Protein AF-A0A951DTR4-F1 (afdb_monomer_lite)

Secondary structure (DSSP, 8-state):
--------S--SS--S-------TTS-S-------SSS-SS-------SSSTTTTTT--S-------GGGT-----S------SS--SS-SEEEE-TTS-EEEEE-TTS-EEEPEESSPPPPBTTB-EEEEETTEEEEE-TT--EEE--

Radius of gyration: 20.57 Å; chains: 1; bounding box: 42×39×50 Å

pLDDT: mean 94.6, std 4.99, range [77.56, 98.62]

Sequence (149 aa):
MAVLHMAGKGGTNNAALNVVSDNRAFSAAEVTGRETGHGSLKIAHVNPGPGAASDANAAAISIDLQAGAAGGTAAQGLFLKSTSGGTSGKVINYVDPNGVTLFALLPDGSLLLRALAAPPIGTGAGLKLCNVGGKLGVVDASGAFTPLG

Structure (mmCIF, N/CA/C/O backbone):
data_AF-A0A951DTR4-F1
#
_entry.id   AF-A0A951DTR4-F1
#
loop_
_atom_site.group_PDB
_atom_site.id
_atom_site.type_symbol
_atom_site.label_atom_id
_atom_site.label_alt_id
_atom_site.label_comp_id
_atom_site.label_asym_id
_atom_site.label_entity_id
_atom_site.label_seq_id
_atom_site.pdbx_PDB_ins_code
_atom_site.Cartn_x
_atom_site.Cartn_y
_atom_site.Cartn_z
_atom_site.occupancy
_atom_site.B_iso_or_equiv
_atom_site.auth_seq_id
_atom_site.auth_comp_id
_atom_site.auth_asym_id
_atom_site.auth_atom_id
_atom_site.pdbx_PDB_model_num
ATOM 1 N N . MET A 1 1 ? 1.441 -19.256 -22.234 1.00 82.44 1 MET A N 1
ATOM 2 C CA . MET A 1 1 ? 1.757 -18.887 -20.838 1.00 82.44 1 MET A CA 1
ATOM 3 C C . MET A 1 1 ? 3.264 -18.814 -20.712 1.00 82.44 1 MET A C 1
ATOM 5 O O . MET A 1 1 ? 3.922 -19.777 -21.078 1.00 82.44 1 MET A O 1
ATOM 9 N N . ALA A 1 2 ? 3.797 -17.682 -20.262 1.00 94.25 2 ALA A N 1
ATOM 10 C CA . ALA A 1 2 ? 5.208 -17.574 -19.910 1.00 94.25 2 ALA A CA 1
ATOM 11 C C . ALA A 1 2 ? 5.367 -17.883 -18.416 1.00 94.25 2 ALA A C 1
ATOM 13 O O . ALA A 1 2 ? 4.533 -17.461 -17.615 1.00 94.25 2 ALA A O 1
ATOM 14 N N . VAL A 1 3 ? 6.413 -18.624 -18.055 1.00 96.44 3 VAL A N 1
ATOM 15 C CA . VAL A 1 3 ? 6.762 -18.917 -16.661 1.00 96.44 3 VAL A CA 1
ATOM 16 C C . VAL A 1 3 ? 8.216 -18.553 -16.451 1.00 96.44 3 VAL A C 1
ATOM 18 O O . VAL A 1 3 ? 9.091 -19.049 -17.156 1.00 96.44 3 VAL A O 1
ATOM 21 N N . LEU A 1 4 ? 8.458 -17.708 -15.459 1.00 95.81 4 LEU A N 1
ATOM 22 C CA . LEU A 1 4 ? 9.785 -17.382 -14.966 1.00 95.81 4 LEU A CA 1
ATOM 23 C C . LEU A 1 4 ? 9.877 -17.961 -13.556 1.00 95.81 4 LEU A C 1
ATOM 25 O O . LEU A 1 4 ? 9.126 -17.553 -12.673 1.00 95.81 4 LEU A O 1
ATOM 29 N N . HIS A 1 5 ? 10.735 -18.962 -13.361 1.00 95.25 5 HIS A N 1
ATOM 30 C CA . HIS A 1 5 ? 10.814 -19.702 -12.105 1.00 95.25 5 HIS A CA 1
ATOM 31 C C . HIS A 1 5 ? 12.265 -19.864 -11.661 1.00 95.25 5 HIS A C 1
ATOM 33 O O . HIS A 1 5 ? 13.068 -20.522 -12.319 1.00 95.25 5 HIS A O 1
ATOM 39 N N . MET A 1 6 ? 12.578 -19.284 -10.505 1.00 92.62 6 MET A N 1
ATOM 40 C CA . MET A 1 6 ? 13.841 -19.485 -9.812 1.00 92.62 6 MET A CA 1
ATOM 41 C C . MET A 1 6 ? 13.678 -20.577 -8.755 1.00 92.62 6 MET A C 1
ATOM 43 O O . MET A 1 6 ? 13.072 -20.346 -7.717 1.00 92.62 6 MET A O 1
ATOM 47 N N . ALA A 1 7 ? 14.232 -21.761 -9.018 1.00 92.88 7 ALA A N 1
ATOM 48 C CA . ALA A 1 7 ? 14.157 -22.900 -8.095 1.00 92.88 7 ALA A CA 1
ATOM 49 C C . ALA A 1 7 ? 15.235 -22.880 -6.989 1.00 92.88 7 ALA A C 1
ATOM 51 O O . ALA A 1 7 ? 15.184 -23.677 -6.049 1.00 92.88 7 ALA A O 1
ATOM 52 N N . GLY A 1 8 ? 16.238 -22.003 -7.109 1.00 88.56 8 GLY A N 1
ATOM 53 C CA . GLY A 1 8 ? 17.299 -21.848 -6.115 1.00 88.56 8 GLY A CA 1
ATOM 54 C C . GLY A 1 8 ? 16.772 -21.264 -4.802 1.00 88.56 8 GLY A C 1
ATOM 55 O O . GLY A 1 8 ? 15.929 -20.375 -4.813 1.00 88.56 8 GLY A O 1
ATOM 56 N N . LYS A 1 9 ? 17.284 -21.752 -3.666 1.00 83.88 9 LYS A N 1
ATOM 57 C CA . LYS A 1 9 ? 16.844 -21.363 -2.309 1.00 83.88 9 LYS A CA 1
ATOM 58 C C . LYS A 1 9 ? 17.799 -20.380 -1.609 1.00 83.88 9 LYS A C 1
ATOM 60 O O . LYS A 1 9 ? 17.818 -20.312 -0.385 1.00 83.88 9 LYS A O 1
ATOM 65 N N . GLY A 1 10 ? 18.631 -19.666 -2.367 1.00 79.75 10 GLY A N 1
ATOM 66 C CA . GLY A 1 10 ? 19.635 -18.743 -1.833 1.00 79.75 10 GLY A CA 1
ATOM 67 C C . GLY A 1 10 ? 20.399 -17.994 -2.927 1.00 79.75 10 GLY A C 1
ATOM 68 O O . GLY A 1 10 ? 20.118 -18.165 -4.113 1.00 79.75 10 GLY A O 1
ATOM 69 N N . GLY A 1 11 ? 21.374 -17.184 -2.511 1.00 80.56 11 GLY A N 1
ATOM 70 C CA . GLY A 1 11 ? 22.134 -16.267 -3.370 1.00 80.56 11 GLY A CA 1
ATOM 71 C C . GLY A 1 11 ? 21.905 -14.807 -2.970 1.00 80.56 11 GLY A C 1
ATOM 72 O O . GLY A 1 11 ? 20.921 -14.493 -2.309 1.00 80.56 11 GLY A O 1
ATOM 73 N N . THR A 1 12 ? 22.833 -13.919 -3.327 1.00 80.06 12 THR A N 1
ATOM 74 C CA . THR A 1 12 ? 22.756 -12.491 -2.968 1.00 80.06 12 THR A CA 1
ATOM 75 C C . THR A 1 12 ? 22.078 -11.639 -4.040 1.00 80.06 12 THR A C 1
ATOM 77 O O . THR A 1 12 ? 21.439 -10.656 -3.692 1.00 80.06 12 THR A O 1
ATOM 80 N N . ASN A 1 13 ? 22.161 -12.032 -5.319 1.00 77.56 13 ASN A N 1
ATOM 81 C CA . ASN A 1 13 ? 21.715 -11.229 -6.470 1.00 77.56 13 ASN A CA 1
ATOM 82 C C . ASN A 1 13 ? 20.875 -12.042 -7.477 1.00 77.56 13 ASN A C 1
ATOM 84 O O . ASN A 1 13 ? 20.919 -11.805 -8.684 1.00 77.56 13 ASN A O 1
ATOM 88 N N . ASN A 1 14 ? 20.139 -13.044 -7.002 1.00 87.25 14 ASN A N 1
ATOM 89 C CA . ASN A 1 14 ? 19.354 -13.936 -7.847 1.00 87.25 14 ASN A CA 1
ATOM 90 C C . ASN A 1 14 ? 17.870 -13.544 -7.752 1.00 87.25 14 ASN A C 1
ATOM 92 O O . ASN A 1 14 ? 17.268 -13.662 -6.690 1.00 87.25 14 ASN A O 1
ATOM 96 N N . ALA A 1 15 ? 17.279 -13.098 -8.865 1.00 93.00 15 ALA A N 1
ATOM 97 C CA . ALA A 1 15 ? 15.842 -12.847 -8.994 1.00 93.00 15 ALA A CA 1
ATOM 98 C C . ALA A 1 15 ? 15.252 -13.663 -10.152 1.00 93.00 15 ALA A C 1
ATOM 100 O O . ALA A 1 15 ? 15.904 -13.842 -11.180 1.00 93.00 15 ALA A O 1
ATOM 101 N N . ALA A 1 16 ? 14.011 -14.142 -10.012 1.00 95.19 16 ALA A N 1
ATOM 102 C CA . ALA A 1 16 ? 13.324 -14.858 -11.094 1.00 95.19 16 ALA A CA 1
ATOM 103 C C . ALA A 1 16 ? 13.129 -13.986 -12.349 1.00 95.19 16 ALA A C 1
ATOM 105 O O . ALA A 1 16 ? 13.113 -14.506 -13.463 1.00 95.19 16 ALA A O 1
ATOM 106 N N . LEU A 1 17 ? 13.002 -12.668 -12.162 1.00 95.94 17 LEU A N 1
ATOM 107 C CA . LEU A 1 17 ? 12.933 -11.657 -13.211 1.00 95.94 17 LEU A CA 1
ATOM 108 C C . LEU A 1 17 ? 13.618 -10.375 -12.719 1.00 95.94 17 LEU A C 1
ATOM 110 O O . LEU A 1 17 ? 13.337 -9.918 -11.614 1.00 95.94 17 LEU A O 1
ATOM 114 N N . ASN A 1 18 ? 14.475 -9.789 -13.556 1.00 96.44 18 ASN A N 1
ATOM 115 C CA . ASN A 1 18 ? 15.030 -8.450 -13.372 1.00 96.44 18 ASN A CA 1
ATOM 116 C C . ASN A 1 18 ? 14.750 -7.621 -14.633 1.00 96.44 18 ASN A C 1
ATOM 118 O O . ASN A 1 18 ? 15.049 -8.077 -15.736 1.00 96.44 18 ASN A O 1
ATOM 122 N N . VAL A 1 19 ? 14.179 -6.427 -14.473 1.00 97.38 19 VAL A N 1
ATOM 123 C CA . VAL A 1 19 ? 13.829 -5.516 -15.574 1.00 97.38 19 VAL A CA 1
ATOM 124 C C . VAL A 1 19 ? 14.465 -4.163 -15.290 1.00 97.38 19 VAL A C 1
ATOM 126 O O . VAL A 1 19 ? 14.230 -3.579 -14.237 1.00 97.38 19 VAL A O 1
ATOM 129 N N . VAL A 1 20 ? 15.267 -3.672 -16.232 1.00 97.81 20 VAL A N 1
ATOM 130 C CA . VAL A 1 20 ? 16.003 -2.406 -16.119 1.00 97.81 20 VAL A CA 1
ATOM 131 C C . VAL A 1 20 ? 15.783 -1.603 -17.397 1.00 97.81 20 VAL A C 1
ATOM 133 O O . VAL A 1 20 ? 15.757 -2.171 -18.487 1.00 97.81 20 VAL A O 1
ATOM 136 N N . SER A 1 21 ? 15.617 -0.288 -17.264 1.00 98.19 21 SER A N 1
ATOM 137 C CA . SER A 1 21 ? 15.462 0.633 -18.389 1.00 98.19 21 SER A CA 1
ATOM 138 C C . SER A 1 21 ? 16.251 1.910 -18.132 1.00 98.19 21 SER A C 1
ATOM 140 O O . SER A 1 21 ? 16.087 2.534 -17.087 1.00 98.19 21 SER A O 1
ATOM 142 N N . ASP A 1 22 ? 17.031 2.331 -19.126 1.00 97.69 22 ASP A N 1
ATOM 143 C CA . ASP A 1 22 ? 17.664 3.655 -19.164 1.00 97.69 22 ASP A CA 1
ATOM 144 C C . ASP A 1 22 ? 16.797 4.693 -19.907 1.00 97.69 22 ASP A C 1
ATOM 146 O O . ASP A 1 22 ? 17.152 5.874 -19.997 1.00 97.69 22 ASP A O 1
ATOM 150 N N . ASN A 1 23 ? 15.648 4.275 -20.458 1.00 97.81 23 ASN A N 1
ATOM 151 C CA . ASN A 1 23 ? 14.737 5.166 -21.169 1.00 97.81 23 ASN A CA 1
ATOM 152 C C . ASN A 1 23 ? 13.959 6.042 -20.181 1.00 97.81 23 ASN A C 1
ATOM 154 O O . ASN A 1 23 ? 13.074 5.573 -19.472 1.00 97.81 23 ASN A O 1
ATOM 158 N N . ARG A 1 24 ? 14.251 7.343 -20.195 1.00 96.25 24 ARG A N 1
ATOM 159 C CA . ARG A 1 24 ? 13.633 8.338 -19.305 1.00 96.25 24 ARG A CA 1
ATOM 160 C C . ARG A 1 24 ? 12.241 8.792 -19.750 1.00 96.25 24 ARG A C 1
ATOM 162 O O . ARG A 1 24 ? 11.562 9.469 -18.987 1.00 96.25 24 ARG A O 1
ATOM 169 N N . ALA A 1 25 ? 11.842 8.485 -20.983 1.00 98.00 25 ALA A N 1
ATOM 170 C CA . ALA A 1 25 ? 10.601 8.980 -21.579 1.00 98.00 25 ALA A CA 1
ATOM 171 C C . ALA A 1 25 ? 9.414 8.019 -21.420 1.00 98.00 25 ALA A C 1
ATOM 173 O O . ALA A 1 25 ? 8.290 8.387 -21.756 1.00 98.00 25 ALA A O 1
ATOM 174 N N . PHE A 1 26 ? 9.645 6.790 -20.952 1.00 98.19 26 PHE A N 1
ATOM 175 C CA . PHE A 1 26 ? 8.607 5.769 -20.872 1.00 98.19 26 PHE A CA 1
ATOM 176 C C . PHE A 1 26 ? 8.788 4.868 -19.649 1.00 98.19 26 PHE A C 1
ATOM 178 O O . PHE A 1 26 ? 9.896 4.727 -19.131 1.00 98.19 26 PHE A O 1
ATOM 185 N N . SER A 1 27 ? 7.698 4.248 -19.198 1.00 98.38 27 SER A N 1
ATOM 186 C CA . SER A 1 27 ? 7.704 3.309 -18.073 1.00 98.38 27 SER A CA 1
ATOM 187 C C . SER A 1 27 ? 8.619 2.114 -18.355 1.00 98.38 27 SER A C 1
ATOM 189 O O . SER A 1 27 ? 8.571 1.532 -19.437 1.00 98.38 27 SER A O 1
ATOM 191 N N . ALA A 1 28 ? 9.425 1.704 -17.370 1.00 98.62 28 ALA A N 1
ATOM 192 C CA . ALA A 1 28 ? 10.294 0.528 -17.494 1.00 98.62 28 ALA A CA 1
ATOM 193 C C . ALA A 1 28 ? 9.501 -0.785 -17.665 1.00 98.62 28 ALA A C 1
ATOM 195 O O . ALA A 1 28 ? 9.980 -1.719 -18.305 1.00 98.62 28 ALA A O 1
ATOM 196 N N . ALA A 1 29 ? 8.293 -0.850 -17.099 1.00 98.44 29 ALA A N 1
ATOM 197 C CA . ALA A 1 29 ? 7.351 -1.951 -17.256 1.00 98.44 29 ALA A CA 1
ATOM 198 C C . ALA A 1 29 ? 5.907 -1.435 -17.153 1.00 98.44 29 ALA A C 1
ATOM 200 O O . ALA A 1 29 ? 5.629 -0.515 -16.383 1.00 98.44 29 ALA A O 1
ATOM 201 N N . GLU A 1 30 ? 4.988 -2.058 -17.892 1.00 98.50 30 GLU A N 1
ATOM 202 C CA . GLU A 1 30 ? 3.550 -1.776 -17.844 1.00 98.50 30 GLU A CA 1
ATOM 203 C C . GLU A 1 30 ? 2.765 -3.082 -17.689 1.00 98.50 30 GLU A C 1
ATOM 205 O O . GLU A 1 30 ? 3.120 -4.112 -18.265 1.00 98.50 30 GLU A O 1
ATOM 210 N N . VAL A 1 31 ? 1.679 -3.039 -16.916 1.00 98.00 31 VAL A N 1
ATOM 211 C CA . VAL A 1 31 ? 0.737 -4.152 -16.754 1.00 98.00 31 VAL A CA 1
ATOM 212 C C . VAL A 1 31 ? -0.664 -3.616 -17.008 1.00 98.00 31 VAL A C 1
ATOM 214 O O . VAL A 1 31 ? -1.069 -2.620 -16.413 1.00 98.00 31 VAL A O 1
ATOM 217 N N . THR A 1 32 ? -1.413 -4.284 -17.882 1.00 97.88 32 THR A N 1
ATOM 218 C CA . THR A 1 32 ? -2.819 -3.973 -18.150 1.00 97.88 32 THR A CA 1
ATOM 219 C C . THR A 1 32 ? -3.655 -5.240 -18.039 1.00 97.88 32 THR A C 1
ATOM 221 O O . THR A 1 32 ? -3.250 -6.304 -18.506 1.00 97.88 32 THR A O 1
ATOM 224 N N . GLY A 1 33 ? -4.808 -5.118 -17.389 1.00 97.25 33 GLY A N 1
ATOM 225 C CA . GLY A 1 33 ? -5.735 -6.207 -17.112 1.00 97.25 33 GLY A CA 1
ATOM 226 C C . GLY A 1 33 ? -7.183 -5.745 -17.252 1.00 97.25 33 GLY A C 1
ATOM 227 O O . GLY A 1 33 ? -7.461 -4.550 -17.390 1.00 97.25 33 GLY A O 1
ATOM 228 N N . ARG A 1 34 ? -8.112 -6.702 -17.280 1.00 97.31 34 ARG A N 1
ATOM 229 C CA . ARG A 1 34 ? -9.567 -6.471 -17.412 1.00 97.31 34 ARG A CA 1
ATOM 230 C C . ARG A 1 34 ? -10.345 -7.456 -16.541 1.00 97.31 34 ARG A C 1
ATOM 232 O O . ARG A 1 34 ? -11.237 -8.162 -17.006 1.00 97.31 34 ARG A O 1
ATOM 239 N N . GLU A 1 35 ? -9.940 -7.556 -15.284 1.00 98.44 35 GLU A N 1
ATOM 240 C CA . GLU A 1 35 ? -10.455 -8.541 -14.340 1.00 98.44 35 GLU A CA 1
ATOM 241 C C . GLU A 1 35 ? -11.824 -8.126 -13.781 1.00 98.44 35 GLU A C 1
ATOM 243 O O . GLU A 1 35 ? -12.090 -6.949 -13.553 1.00 98.44 35 GLU A O 1
ATOM 248 N N . THR A 1 36 ? -12.685 -9.105 -13.496 1.00 97.88 36 THR A N 1
ATOM 249 C CA . THR A 1 36 ? -13.989 -8.878 -12.844 1.00 97.88 36 THR A CA 1
ATOM 250 C C . THR A 1 36 ? -13.983 -9.158 -11.339 1.00 97.88 36 THR A C 1
ATOM 252 O O . THR A 1 36 ? -14.875 -8.703 -10.630 1.00 97.88 36 THR A O 1
ATOM 255 N N . GLY A 1 37 ? -12.988 -9.897 -10.835 1.00 96.88 37 GLY A N 1
ATOM 256 C CA . GLY A 1 37 ? -12.917 -10.332 -9.432 1.00 96.88 37 GLY A CA 1
ATOM 257 C C . GLY A 1 37 ? -11.500 -10.568 -8.897 1.00 96.88 37 GLY A C 1
ATOM 258 O O . GLY A 1 37 ? -11.329 -11.194 -7.853 1.00 96.88 37 GLY A O 1
ATOM 259 N N . HIS A 1 38 ? -10.477 -10.085 -9.604 1.00 97.25 38 HIS A N 1
ATOM 260 C CA . HIS A 1 38 ? -9.066 -10.224 -9.237 1.00 97.25 38 HIS A CA 1
ATOM 261 C C . HIS A 1 38 ? -8.324 -8.900 -9.452 1.00 97.25 38 HIS A C 1
ATOM 263 O O . HIS A 1 38 ? -8.852 -7.986 -10.077 1.00 97.25 38 HIS A O 1
ATOM 269 N N . GLY A 1 39 ? -7.101 -8.791 -8.931 1.00 97.69 39 GLY A N 1
ATOM 270 C CA . GLY A 1 39 ? -6.213 -7.680 -9.271 1.00 97.69 39 GLY A CA 1
ATOM 271 C C . GLY A 1 39 ? -5.453 -7.968 -10.564 1.00 97.69 39 GLY A C 1
ATOM 272 O O . GLY A 1 39 ? -5.017 -9.101 -10.763 1.00 97.69 39 GLY A O 1
ATOM 273 N N . SER A 1 40 ? -5.236 -6.946 -11.395 1.00 98.44 40 SER A N 1
ATOM 274 C CA . SER A 1 40 ? -4.427 -7.053 -12.621 1.00 98.44 40 SER A CA 1
ATOM 275 C C . SER A 1 40 ? -2.981 -7.478 -12.342 1.00 98.44 40 SER A C 1
ATOM 277 O O . SER A 1 40 ? -2.355 -8.146 -13.158 1.00 98.44 40 SER A O 1
ATOM 279 N N . LEU A 1 41 ? -2.465 -7.138 -11.155 1.00 98.31 41 LEU A N 1
ATOM 280 C CA . LEU A 1 41 ? -1.232 -7.681 -10.594 1.00 98.31 41 LEU A CA 1
ATOM 281 C C . LEU A 1 41 ? -1.519 -8.226 -9.191 1.00 98.31 41 LEU A C 1
ATOM 283 O O . LEU A 1 41 ? -1.980 -7.497 -8.312 1.00 98.31 41 LEU A O 1
ATOM 287 N N . LYS A 1 42 ? -1.222 -9.509 -8.971 1.00 98.25 42 LYS A N 1
ATOM 288 C CA . LYS A 1 42 ? -1.301 -10.154 -7.658 1.00 98.25 42 LYS A CA 1
ATOM 289 C C . LYS A 1 42 ? 0.098 -10.540 -7.199 1.00 98.25 42 LYS A C 1
ATOM 291 O O . LYS A 1 42 ? 0.782 -11.303 -7.871 1.00 98.25 42 LYS A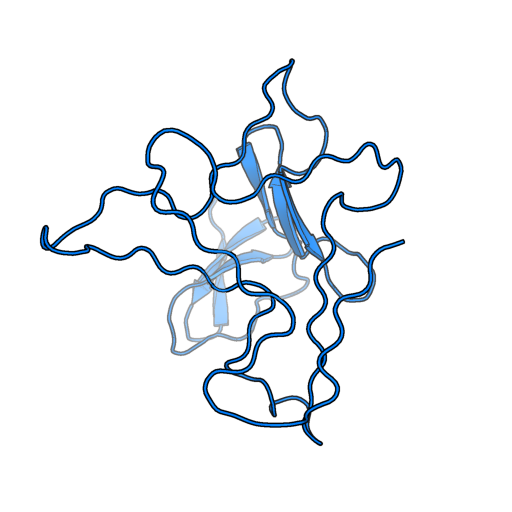 O 1
ATOM 296 N N . ILE A 1 43 ? 0.480 -10.055 -6.023 1.00 98.31 43 ILE A N 1
ATOM 297 C CA . ILE A 1 43 ? 1.742 -10.387 -5.361 1.00 98.31 43 ILE A CA 1
ATOM 298 C C . ILE A 1 43 ? 1.416 -11.152 -4.079 1.00 98.31 43 ILE A C 1
ATOM 300 O O . ILE A 1 43 ? 0.461 -10.815 -3.374 1.00 98.31 43 ILE A O 1
ATOM 304 N N . ALA A 1 44 ? 2.186 -12.198 -3.795 1.00 98.19 44 ALA A N 1
ATOM 305 C CA . ALA A 1 44 ? 2.087 -12.968 -2.565 1.00 98.19 44 ALA A CA 1
ATOM 306 C C . ALA A 1 44 ? 3.487 -13.162 -1.978 1.00 98.19 44 ALA A C 1
ATOM 308 O O . ALA A 1 44 ? 4.384 -13.648 -2.662 1.00 98.19 44 ALA A O 1
ATOM 309 N N . HIS A 1 45 ? 3.646 -12.792 -0.710 1.00 98.00 45 HIS A N 1
ATOM 310 C CA . HIS A 1 45 ? 4.798 -13.160 0.104 1.00 98.00 45 HIS A CA 1
ATOM 311 C C . HIS A 1 45 ? 4.424 -14.379 0.952 1.00 98.00 45 HIS A C 1
ATOM 313 O O . HIS A 1 45 ? 3.317 -14.437 1.490 1.00 98.00 45 HIS A O 1
ATOM 319 N N . VAL A 1 46 ? 5.336 -15.341 1.074 1.00 97.00 46 VAL A N 1
ATOM 320 C CA . VAL A 1 46 ? 5.149 -16.541 1.895 1.00 97.00 46 VAL A CA 1
ATOM 321 C C . VAL A 1 46 ? 6.324 -16.632 2.854 1.00 97.00 46 VAL A C 1
ATOM 323 O O . VAL A 1 46 ? 7.470 -16.654 2.410 1.00 97.00 46 VAL A O 1
ATOM 326 N N . ASN A 1 47 ? 6.033 -16.684 4.154 1.00 97.00 47 ASN A N 1
ATOM 327 C CA . ASN A 1 47 ? 7.046 -16.811 5.194 1.00 97.00 47 ASN A CA 1
ATOM 328 C C . ASN A 1 47 ? 7.899 -18.077 4.948 1.00 97.00 47 ASN A C 1
ATOM 330 O O . ASN A 1 47 ? 7.340 -19.178 4.916 1.00 97.00 47 ASN A O 1
ATOM 334 N N . PRO A 1 48 ? 9.2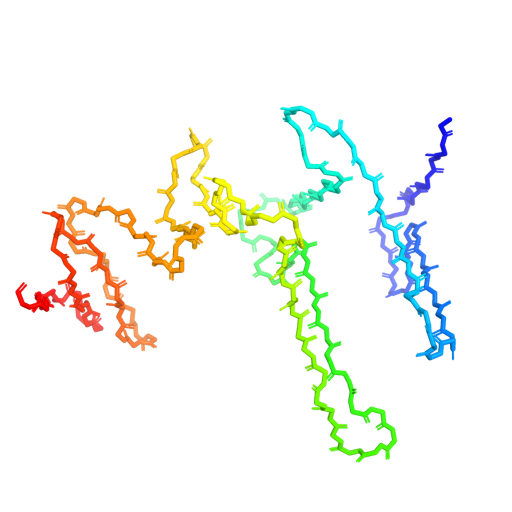27 -17.948 4.758 1.00 93.88 48 PRO A N 1
ATOM 335 C CA . PRO A 1 48 ? 10.094 -19.086 4.468 1.00 93.88 48 PRO A CA 1
ATOM 336 C C . PRO A 1 48 ? 10.590 -19.806 5.730 1.00 93.88 48 PRO A C 1
ATOM 338 O O . PRO A 1 48 ? 11.206 -20.866 5.623 1.00 93.88 48 PRO A O 1
ATOM 341 N N . GLY A 1 49 ? 10.404 -19.214 6.912 1.00 95.38 49 GLY A N 1
ATOM 342 C CA . GLY A 1 49 ? 10.966 -19.704 8.162 1.00 95.38 49 GLY A CA 1
ATOM 343 C C . GLY A 1 49 ? 9.980 -20.496 9.023 1.00 95.38 49 GLY A C 1
ATOM 344 O O . GLY A 1 49 ? 8.784 -20.552 8.745 1.00 95.38 49 GLY A O 1
ATOM 345 N N . PRO A 1 50 ? 10.482 -21.128 10.096 1.00 96.00 50 PRO A N 1
ATOM 346 C CA . PRO A 1 50 ? 9.690 -22.030 10.929 1.00 96.00 50 PRO A CA 1
ATOM 347 C C . PRO A 1 50 ? 8.736 -21.308 11.894 1.00 96.00 50 PRO A C 1
ATOM 349 O O . PRO A 1 50 ? 7.919 -21.965 12.535 1.00 96.00 50 PRO A O 1
ATOM 352 N N . GLY A 1 51 ? 8.858 -19.985 12.055 1.00 96.81 51 GLY A N 1
ATOM 353 C CA . GLY A 1 51 ? 8.112 -19.214 13.046 1.00 96.81 51 GLY A CA 1
ATOM 354 C C . GLY A 1 51 ? 7.392 -18.011 12.450 1.00 96.81 51 GLY A C 1
ATOM 355 O O . GLY A 1 51 ? 7.803 -17.448 11.438 1.00 96.81 51 GLY A O 1
ATOM 356 N N . ALA A 1 52 ? 6.341 -17.562 13.136 1.00 96.06 52 ALA A N 1
ATOM 357 C CA . ALA A 1 52 ? 5.493 -16.455 12.687 1.00 96.06 52 ALA A CA 1
ATOM 358 C C . ALA A 1 52 ? 6.233 -15.115 12.499 1.00 96.06 52 ALA A C 1
ATOM 360 O O . ALA A 1 52 ? 5.725 -14.248 11.803 1.00 96.06 52 ALA A O 1
ATOM 361 N N . ALA A 1 53 ? 7.410 -14.946 13.109 1.00 96.81 53 ALA A N 1
ATOM 362 C CA . ALA A 1 53 ? 8.226 -13.733 13.012 1.00 96.81 53 ALA A CA 1
ATOM 363 C C . ALA A 1 53 ? 9.484 -13.901 12.136 1.00 96.81 53 ALA A C 1
ATOM 365 O O . ALA A 1 53 ? 10.343 -13.021 12.122 1.00 96.81 53 ALA A O 1
ATOM 366 N N . SER A 1 54 ? 9.639 -15.030 11.436 1.00 97.75 54 SER A N 1
ATOM 367 C CA . SER A 1 54 ? 10.846 -15.316 10.646 1.00 97.75 54 SER A CA 1
ATOM 368 C C . SER A 1 54 ? 11.069 -14.359 9.468 1.00 97.75 54 SER A C 1
ATOM 370 O O . SER A 1 54 ? 12.188 -14.260 8.976 1.00 97.75 54 SER A O 1
ATOM 372 N N . ASP A 1 55 ? 10.036 -13.641 9.040 1.00 97.25 55 ASP A N 1
ATOM 373 C CA . ASP A 1 55 ? 10.034 -12.696 7.926 1.00 97.25 55 ASP A CA 1
ATOM 374 C C . ASP A 1 55 ? 9.705 -11.259 8.370 1.00 97.25 55 ASP A C 1
ATOM 376 O O . ASP A 1 55 ? 9.243 -10.456 7.567 1.00 97.25 55 ASP A O 1
ATOM 380 N N . ALA A 1 56 ? 9.977 -10.902 9.633 1.00 97.19 56 ALA A N 1
ATOM 381 C CA . ALA A 1 56 ? 9.591 -9.613 10.224 1.00 97.19 56 ALA A CA 1
ATOM 382 C C . ALA A 1 56 ? 10.079 -8.356 9.464 1.00 97.19 56 ALA A C 1
ATOM 384 O O . ALA A 1 56 ? 9.507 -7.285 9.641 1.00 97.19 56 ALA A O 1
ATOM 385 N N . ASN A 1 57 ? 11.115 -8.483 8.625 1.00 96.44 57 ASN A N 1
ATOM 386 C CA . ASN A 1 57 ? 11.659 -7.401 7.792 1.00 96.44 57 ASN A CA 1
ATOM 387 C C . ASN A 1 57 ? 11.404 -7.602 6.286 1.00 96.44 57 ASN A C 1
ATOM 389 O O . ASN A 1 57 ? 11.946 -6.862 5.465 1.00 96.44 57 ASN A O 1
ATOM 393 N N . AL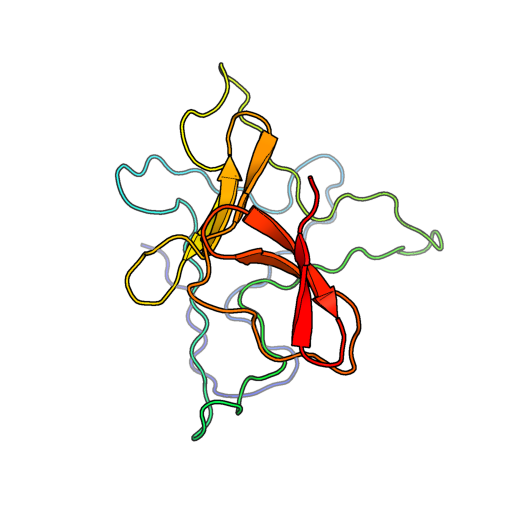A A 1 58 ? 10.636 -8.623 5.904 1.00 97.69 58 ALA A N 1
ATOM 394 C CA . ALA A 1 58 ? 10.223 -8.831 4.526 1.00 97.69 58 ALA A CA 1
ATOM 395 C C . ALA A 1 58 ? 9.014 -7.949 4.185 1.00 97.69 58 ALA A C 1
ATOM 397 O O . ALA A 1 58 ? 8.235 -7.548 5.049 1.00 97.69 58 ALA A O 1
ATOM 398 N N . ALA A 1 59 ? 8.835 -7.675 2.897 1.00 98.06 59 ALA A N 1
ATOM 399 C CA . ALA A 1 59 ? 7.681 -6.957 2.383 1.00 98.06 59 ALA A CA 1
ATOM 400 C C . ALA A 1 59 ? 7.226 -7.582 1.064 1.00 98.06 59 ALA A C 1
ATOM 402 O O . ALA A 1 59 ? 8.042 -8.065 0.282 1.00 98.06 59 ALA A O 1
ATOM 403 N N . ALA A 1 60 ? 5.922 -7.533 0.789 1.00 98.19 60 ALA A N 1
ATOM 404 C CA . ALA A 1 60 ? 5.408 -7.911 -0.527 1.00 98.19 60 ALA A CA 1
ATOM 405 C C . ALA A 1 60 ? 5.846 -6.911 -1.615 1.00 98.19 60 ALA A C 1
ATOM 407 O O . ALA A 1 60 ? 6.082 -7.304 -2.752 1.00 98.19 60 ALA A O 1
ATOM 408 N N . ILE A 1 61 ? 5.950 -5.624 -1.265 1.00 98.31 61 ILE A N 1
ATOM 409 C CA . ILE A 1 61 ? 6.397 -4.542 -2.147 1.00 98.31 61 ILE A CA 1
ATOM 410 C C . ILE A 1 61 ? 7.359 -3.657 -1.349 1.00 98.31 61 ILE A C 1
ATOM 412 O O . ILE A 1 61 ? 7.013 -3.212 -0.256 1.00 98.31 61 ILE A O 1
ATOM 416 N N . SER A 1 62 ? 8.541 -3.392 -1.906 1.00 98.31 62 SER A N 1
ATOM 417 C CA . SER A 1 62 ? 9.521 -2.431 -1.390 1.00 98.31 62 SER A CA 1
ATOM 418 C C . SER A 1 62 ? 9.871 -1.445 -2.503 1.00 98.31 62 SER A C 1
ATOM 420 O O . SER A 1 62 ? 10.075 -1.862 -3.643 1.00 98.31 62 SER A O 1
ATOM 422 N N . ILE A 1 63 ? 9.881 -0.148 -2.191 1.00 98.44 63 ILE A N 1
ATOM 423 C CA . ILE A 1 63 ? 10.108 0.942 -3.149 1.00 98.44 63 ILE A CA 1
ATOM 424 C C . ILE A 1 63 ? 11.202 1.841 -2.581 1.00 98.44 63 ILE A C 1
ATOM 426 O O . ILE A 1 63 ? 11.084 2.311 -1.451 1.00 98.44 63 ILE A O 1
ATOM 430 N N . ASP A 1 64 ? 12.231 2.097 -3.383 1.00 98.00 64 ASP A N 1
ATOM 431 C CA . ASP A 1 64 ? 13.332 3.000 -3.060 1.00 98.00 64 ASP A CA 1
ATOM 432 C C . ASP A 1 64 ? 13.406 4.125 -4.103 1.00 98.00 64 ASP A C 1
ATOM 434 O O . ASP A 1 64 ? 13.387 3.875 -5.310 1.00 98.00 64 ASP A O 1
ATOM 438 N N . LEU A 1 65 ? 13.460 5.371 -3.631 1.00 97.81 65 LEU A N 1
ATOM 439 C CA . LEU A 1 65 ? 13.553 6.568 -4.463 1.00 97.81 65 LEU A CA 1
ATOM 440 C C . LEU A 1 65 ? 14.970 7.129 -4.355 1.00 97.81 65 LEU A C 1
ATOM 442 O O . LEU A 1 65 ? 15.306 7.843 -3.412 1.00 97.81 65 LEU A O 1
ATOM 446 N N . GLN A 1 66 ? 15.803 6.822 -5.346 1.00 96.75 66 GLN A N 1
ATOM 447 C CA . GLN A 1 66 ? 17.224 7.155 -5.304 1.00 96.75 66 GLN A CA 1
ATOM 448 C C . GLN A 1 66 ? 17.527 8.527 -5.914 1.00 96.75 66 GLN A C 1
ATOM 450 O O . GLN A 1 66 ? 16.966 8.927 -6.933 1.00 96.75 66 GLN A O 1
ATOM 455 N N . ALA A 1 67 ? 18.480 9.230 -5.302 1.00 93.94 67 ALA A N 1
ATOM 456 C CA . ALA A 1 67 ? 18.967 10.543 -5.727 1.00 93.94 67 ALA A CA 1
ATOM 457 C C . ALA A 1 67 ? 19.842 10.523 -6.999 1.00 93.94 67 ALA A C 1
ATOM 459 O O . ALA A 1 67 ? 20.091 11.567 -7.608 1.00 93.94 67 ALA A O 1
ATOM 460 N N . GLY A 1 68 ? 20.366 9.352 -7.378 1.00 89.75 68 GLY A N 1
ATOM 461 C CA . GLY A 1 68 ? 21.397 9.240 -8.409 1.00 89.75 68 GLY A CA 1
ATOM 462 C C . GLY A 1 68 ? 22.599 10.155 -8.128 1.00 89.75 68 GLY A C 1
ATOM 463 O O . GLY A 1 68 ? 22.955 10.408 -6.979 1.00 89.75 68 GLY A O 1
ATOM 464 N N . ALA A 1 69 ? 23.212 10.695 -9.183 1.00 91.62 69 ALA A N 1
ATOM 465 C CA . ALA A 1 69 ? 24.356 11.607 -9.067 1.00 91.62 69 ALA A CA 1
ATOM 466 C C . ALA A 1 69 ? 23.989 13.032 -8.597 1.00 91.62 69 ALA A C 1
ATOM 468 O O . ALA A 1 69 ? 24.879 13.834 -8.331 1.00 91.62 69 ALA A O 1
ATOM 469 N N . ALA A 1 70 ? 22.696 13.369 -8.521 1.00 89.31 70 ALA A N 1
ATOM 470 C CA . ALA A 1 70 ? 22.225 14.738 -8.300 1.00 89.31 70 ALA A CA 1
ATOM 471 C C . ALA A 1 70 ? 22.020 15.105 -6.817 1.00 89.31 70 ALA A C 1
ATOM 473 O O . ALA A 1 70 ? 21.636 16.233 -6.519 1.00 89.31 70 ALA A O 1
ATOM 474 N N . GLY A 1 71 ? 22.246 14.177 -5.880 1.00 92.88 71 GLY A N 1
ATOM 475 C CA . GLY A 1 71 ? 22.154 14.444 -4.437 1.00 92.88 71 GLY A CA 1
ATOM 476 C C . GLY A 1 71 ? 20.730 14.595 -3.874 1.00 92.88 71 GLY A C 1
ATOM 477 O O . GLY A 1 71 ? 20.584 14.801 -2.673 1.00 92.88 71 GLY A O 1
ATOM 478 N N . GLY A 1 72 ? 19.682 14.450 -4.695 1.00 94.94 72 GLY A N 1
ATOM 479 C CA . GLY A 1 72 ? 18.286 14.380 -4.253 1.00 94.94 72 GLY A CA 1
ATOM 480 C C . GLY A 1 72 ? 17.334 13.858 -5.336 1.00 94.94 72 GLY A C 1
ATOM 481 O O . GLY A 1 72 ? 17.710 13.740 -6.501 1.00 94.94 72 GLY A O 1
ATOM 482 N N . THR A 1 73 ? 16.091 13.547 -4.956 1.00 97.50 73 THR A N 1
ATOM 483 C CA . THR A 1 73 ? 15.012 13.174 -5.886 1.00 97.50 73 THR A CA 1
ATOM 484 C C . THR A 1 73 ? 13.675 13.762 -5.439 1.00 97.50 73 THR A C 1
ATOM 486 O O . THR A 1 73 ? 13.396 13.846 -4.246 1.00 97.50 73 THR A O 1
ATOM 489 N N . ALA A 1 74 ? 12.855 14.174 -6.406 1.00 97.44 74 ALA A N 1
ATOM 490 C CA . ALA A 1 74 ? 11.480 14.637 -6.196 1.00 97.44 74 ALA A CA 1
ATOM 491 C C . ALA A 1 74 ? 10.443 13.620 -6.712 1.00 97.44 74 ALA A C 1
ATOM 493 O O . ALA A 1 74 ? 9.276 13.960 -6.908 1.00 97.44 74 ALA A O 1
ATOM 494 N N . ALA A 1 75 ? 10.872 12.384 -6.990 1.00 97.81 75 ALA A N 1
ATOM 495 C CA . ALA A 1 75 ? 9.984 11.324 -7.444 1.00 97.81 75 ALA A CA 1
ATOM 496 C C . ALA A 1 75 ? 8.896 11.021 -6.397 1.00 97.81 75 ALA A C 1
ATOM 498 O O . ALA A 1 75 ? 9.109 11.139 -5.192 1.00 97.81 75 ALA A O 1
ATOM 499 N N . GLN A 1 76 ? 7.719 10.612 -6.866 1.00 98.44 76 GLN A N 1
ATOM 500 C CA . GLN A 1 76 ? 6.645 10.119 -6.004 1.00 98.44 76 GLN A CA 1
ATOM 501 C C . GLN A 1 76 ? 6.815 8.610 -5.790 1.00 98.44 76 GLN A C 1
ATOM 503 O O . GLN A 1 76 ? 7.203 7.903 -6.715 1.00 98.44 76 GLN A O 1
ATOM 508 N N . GLY A 1 77 ? 6.483 8.107 -4.597 1.00 98.25 77 GLY A N 1
ATOM 509 C CA . GLY A 1 77 ? 6.527 6.666 -4.313 1.00 98.25 77 GLY A CA 1
ATOM 510 C C . GLY A 1 77 ? 5.375 5.899 -4.967 1.00 98.25 77 GLY A C 1
ATOM 511 O O . GLY A 1 77 ? 5.596 4.962 -5.725 1.00 98.25 77 GLY A O 1
ATOM 512 N N . LEU A 1 78 ? 4.135 6.325 -4.701 1.00 98.00 78 LEU A N 1
ATOM 513 C CA . LEU A 1 78 ? 2.925 5.740 -5.279 1.00 98.00 78 LEU A CA 1
ATOM 514 C C . LEU A 1 78 ? 1.993 6.846 -5.781 1.00 98.00 78 LEU A C 1
ATOM 516 O O . LEU A 1 78 ? 1.660 7.769 -5.038 1.00 98.00 78 LEU A O 1
ATOM 520 N N . PHE A 1 79 ? 1.543 6.723 -7.028 1.00 97.94 79 PHE A N 1
ATOM 521 C CA . PHE A 1 79 ? 0.550 7.603 -7.636 1.00 97.94 79 PHE A CA 1
ATOM 522 C C . PHE A 1 79 ? -0.668 6.784 -8.067 1.00 97.94 79 PHE A C 1
ATOM 524 O O . PHE A 1 79 ? -0.544 5.838 -8.842 1.00 97.94 79 PHE A O 1
ATOM 531 N N . LEU A 1 80 ? -1.849 7.151 -7.564 1.00 96.38 80 LEU A N 1
ATOM 532 C CA . LEU A 1 80 ? -3.115 6.478 -7.853 1.00 96.38 80 LEU A CA 1
ATOM 533 C C . LEU A 1 80 ? -4.076 7.481 -8.490 1.00 96.38 80 LEU A C 1
ATOM 535 O O . LEU A 1 80 ? -4.341 8.541 -7.924 1.00 96.38 80 LEU A O 1
ATOM 539 N N . LYS A 1 81 ? -4.612 7.14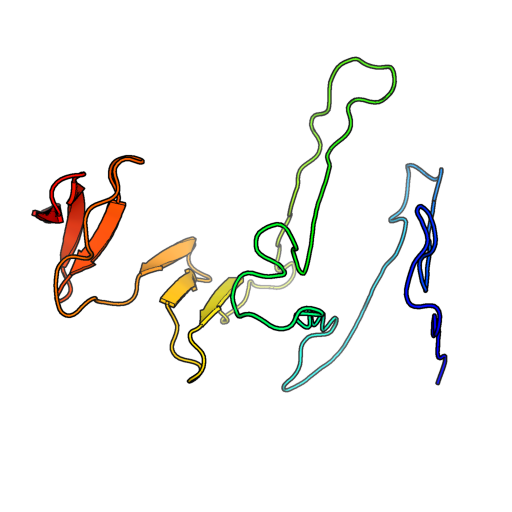4 -9.664 1.00 94.94 81 LYS A N 1
ATOM 540 C CA . LYS A 1 81 ? -5.559 7.992 -10.394 1.00 94.94 81 LYS A CA 1
ATOM 541 C C . LYS A 1 81 ? -6.590 7.143 -11.124 1.00 94.94 81 LYS A C 1
ATOM 543 O O . LYS A 1 81 ? -6.228 6.192 -11.808 1.00 94.94 81 LYS A O 1
ATOM 548 N N . SER A 1 82 ? -7.855 7.557 -11.059 1.00 94.31 82 SER A N 1
ATOM 549 C CA . SER A 1 82 ? -8.875 7.148 -12.029 1.00 94.31 82 SER A CA 1
ATOM 550 C C . SER A 1 82 ? -9.072 8.270 -13.049 1.00 94.31 82 SER A C 1
ATOM 552 O O . SER A 1 82 ? -9.440 9.387 -12.689 1.00 94.31 82 SER A O 1
ATOM 554 N N . THR A 1 83 ? -8.762 8.009 -14.318 1.00 90.31 83 THR A N 1
ATOM 555 C CA . THR A 1 83 ? -8.742 9.025 -15.386 1.00 90.31 83 THR A CA 1
ATOM 556 C C . THR A 1 83 ? -10.106 9.289 -16.026 1.00 90.31 83 THR A C 1
ATOM 558 O O . THR A 1 83 ? -10.260 10.320 -16.674 1.00 90.31 83 THR A O 1
ATOM 561 N N . SER A 1 84 ? -11.092 8.403 -15.852 1.00 82.88 84 SER A N 1
ATOM 562 C CA . SER A 1 8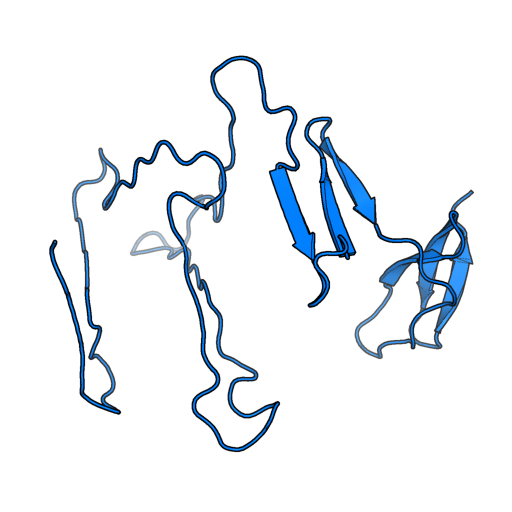4 ? -12.382 8.441 -16.560 1.00 82.88 84 SER A CA 1
ATOM 563 C C . SER A 1 84 ? -13.575 8.399 -15.596 1.00 82.88 84 SER A C 1
ATOM 565 O O . SER A 1 84 ? -14.260 7.393 -15.465 1.00 82.88 84 SER A O 1
ATOM 567 N N . GLY A 1 85 ? -13.839 9.522 -14.921 1.00 79.56 85 GLY A N 1
ATOM 568 C CA . GLY A 1 85 ? -15.046 9.686 -14.093 1.00 79.56 85 GLY A CA 1
ATOM 569 C C . GLY A 1 85 ? -14.921 9.226 -12.636 1.00 79.56 85 GLY A C 1
ATOM 570 O O . GLY A 1 85 ? -15.931 9.092 -11.954 1.00 79.56 85 GLY A O 1
ATOM 571 N N . GLY A 1 86 ? -13.698 9.022 -12.139 1.00 86.12 86 GLY A N 1
ATOM 572 C CA . GLY A 1 86 ? -13.457 8.567 -10.768 1.00 86.12 86 GLY A CA 1
ATOM 573 C C . GLY A 1 86 ? -13.579 7.049 -10.617 1.00 86.12 86 GLY A C 1
ATOM 574 O O . GLY A 1 86 ? -13.665 6.311 -11.594 1.00 86.12 86 GLY A O 1
ATOM 575 N N . THR A 1 87 ? -13.492 6.557 -9.387 1.00 94.44 87 THR A N 1
ATOM 576 C CA . THR A 1 87 ? -13.789 5.159 -9.042 1.00 94.44 87 THR A CA 1
ATOM 577 C C . THR A 1 87 ? -14.883 5.167 -7.988 1.00 94.44 87 THR A C 1
ATOM 579 O O . THR A 1 87 ? -14.918 6.069 -7.161 1.00 94.44 87 THR A O 1
ATOM 582 N N . SER A 1 88 ? -15.786 4.192 -8.011 1.00 95.44 88 SER A N 1
ATOM 583 C CA . SER A 1 88 ? -16.749 3.967 -6.925 1.00 95.44 88 SER A CA 1
ATOM 584 C C . SER A 1 88 ? -16.211 3.006 -5.858 1.00 95.44 88 SER A C 1
ATOM 586 O O . SER A 1 88 ? -16.811 2.852 -4.796 1.00 95.44 88 SER A O 1
ATOM 588 N N . GLY A 1 89 ? -15.081 2.347 -6.130 1.00 96.19 89 GLY A N 1
ATOM 589 C CA . GLY A 1 89 ? -14.409 1.446 -5.201 1.00 96.19 89 GLY A CA 1
ATOM 590 C C . GLY A 1 89 ? -13.457 2.171 -4.248 1.00 96.19 89 GLY A C 1
ATOM 591 O O . GLY A 1 89 ? -13.058 3.312 -4.472 1.00 96.19 89 GLY A O 1
ATOM 592 N N . LYS A 1 90 ? -13.045 1.468 -3.189 1.00 97.81 90 LYS A N 1
ATOM 593 C CA . LYS A 1 90 ? -11.979 1.916 -2.278 1.00 97.81 90 LYS A CA 1
ATOM 594 C C . LYS A 1 90 ? -10.669 2.060 -3.059 1.00 97.81 90 LYS A C 1
ATOM 596 O O . LYS A 1 90 ? -10.283 1.134 -3.767 1.00 97.81 90 LYS A O 1
ATOM 601 N N . VAL A 1 91 ? -9.980 3.187 -2.897 1.00 97.38 91 VAL A N 1
ATOM 602 C CA . VAL A 1 91 ? -8.689 3.475 -3.547 1.00 97.38 91 VAL A CA 1
ATOM 603 C C . VAL A 1 91 ? -7.565 2.672 -2.891 1.00 97.38 91 VAL A C 1
ATOM 605 O O . VAL A 1 91 ? -6.703 2.127 -3.573 1.00 97.38 91 VAL A O 1
ATOM 608 N N . ILE A 1 92 ? -7.606 2.557 -1.561 1.00 98.12 92 ILE A N 1
ATOM 609 C CA . ILE A 1 92 ? -6.746 1.677 -0.761 1.00 98.12 92 ILE A CA 1
ATOM 610 C C . ILE A 1 92 ? -7.656 0.910 0.192 1.00 98.12 92 ILE A C 1
ATOM 612 O O . ILE A 1 92 ? -8.555 1.502 0.784 1.00 98.12 92 ILE A O 1
ATOM 616 N N . ASN A 1 93 ? -7.437 -0.393 0.356 1.00 98.25 93 ASN A N 1
ATOM 617 C CA . ASN A 1 93 ? -8.216 -1.226 1.267 1.00 98.25 93 ASN A CA 1
ATOM 618 C C . ASN A 1 93 ? -7.312 -2.262 1.934 1.00 98.25 93 ASN A C 1
ATOM 620 O O . ASN A 1 93 ? -6.798 -3.157 1.264 1.00 98.25 93 ASN A O 1
ATOM 624 N N . TYR A 1 94 ? -7.154 -2.158 3.249 1.00 98.06 94 TYR A N 1
ATOM 625 C CA . TYR A 1 94 ? -6.482 -3.167 4.057 1.00 98.06 94 TYR A CA 1
ATOM 626 C C . TYR A 1 94 ? -7.524 -3.953 4.842 1.00 98.06 94 TYR A C 1
ATOM 628 O O . TYR A 1 94 ? -8.408 -3.364 5.467 1.00 98.06 94 TYR A O 1
ATOM 636 N N . VAL A 1 95 ? -7.436 -5.278 4.793 1.00 98.19 95 VAL A N 1
ATOM 637 C CA . VAL A 1 95 ? -8.426 -6.191 5.371 1.00 98.19 95 VAL A CA 1
ATOM 638 C C . VAL A 1 95 ? -7.759 -7.170 6.323 1.00 98.19 95 VAL A C 1
ATOM 640 O O . VAL A 1 95 ? -6.571 -7.461 6.200 1.00 98.19 95 VAL A O 1
ATOM 643 N N . ASP A 1 96 ? -8.534 -7.681 7.269 1.00 96.50 96 ASP A N 1
ATOM 644 C CA . ASP A 1 96 ? -8.121 -8.811 8.091 1.00 96.50 96 ASP A CA 1
ATOM 645 C C . ASP A 1 96 ? -8.264 -10.150 7.329 1.00 96.50 96 ASP A C 1
ATOM 647 O O . ASP A 1 96 ? -8.755 -10.169 6.194 1.00 96.50 96 ASP A O 1
ATOM 651 N N . PRO A 1 97 ? -7.850 -11.287 7.922 1.00 95.88 97 PRO A N 1
ATOM 652 C CA . PRO A 1 97 ? -7.944 -12.596 7.271 1.00 95.88 97 PRO A CA 1
ATOM 653 C C . PRO A 1 97 ? -9.363 -13.028 6.870 1.00 95.88 97 PRO A C 1
ATOM 655 O O . PRO A 1 97 ? -9.504 -13.911 6.030 1.00 95.88 97 PRO A O 1
ATOM 658 N N . ASN A 1 98 ? -10.406 -12.408 7.432 1.00 96.44 98 ASN A N 1
ATOM 659 C CA . ASN A 1 98 ? -11.804 -12.688 7.099 1.00 96.44 98 ASN A CA 1
ATOM 660 C C . ASN A 1 98 ? -12.353 -11.729 6.026 1.00 96.44 98 ASN A C 1
ATOM 662 O O . ASN A 1 98 ? -13.541 -11.764 5.712 1.00 96.44 98 ASN A O 1
ATOM 666 N N . GLY A 1 99 ? -11.510 -10.850 5.473 1.00 95.88 99 GLY A N 1
ATOM 667 C CA . GLY A 1 99 ? -11.896 -9.872 4.458 1.00 95.88 99 GLY A CA 1
ATOM 668 C C . GLY A 1 99 ? -12.562 -8.614 5.021 1.00 95.88 99 GLY A C 1
ATOM 669 O O . GLY A 1 99 ? -13.044 -7.783 4.247 1.00 95.88 99 GLY A O 1
ATOM 670 N N . VAL A 1 100 ? -12.581 -8.427 6.344 1.00 96.25 100 VAL A N 1
ATOM 671 C CA . VAL A 1 100 ? -13.168 -7.229 6.955 1.00 96.25 100 VAL A CA 1
ATOM 672 C C . VAL A 1 100 ? -12.176 -6.075 6.854 1.00 96.25 100 VAL A C 1
ATOM 674 O O . VAL A 1 100 ? -11.036 -6.183 7.304 1.00 96.25 100 VAL A O 1
ATOM 677 N N . THR A 1 101 ? -12.612 -4.943 6.294 1.00 97.75 101 THR A N 1
ATOM 678 C CA . THR A 1 101 ? -11.786 -3.731 6.185 1.00 97.75 101 THR A CA 1
ATOM 679 C C . THR A 1 101 ? -11.326 -3.247 7.560 1.00 97.75 101 THR A C 1
ATOM 681 O O . THR A 1 101 ? -12.146 -2.978 8.433 1.00 97.75 101 THR A O 1
ATOM 684 N N . LEU A 1 102 ? -10.011 -3.096 7.714 1.00 96.94 102 LEU A N 1
ATOM 685 C CA . LEU A 1 102 ? -9.327 -2.486 8.853 1.00 96.94 102 LEU A CA 1
ATOM 686 C C . LEU A 1 102 ? -9.197 -0.976 8.671 1.00 96.94 102 LEU A C 1
ATOM 688 O O . LEU A 1 102 ? -9.600 -0.207 9.543 1.00 96.94 102 LEU A O 1
ATOM 692 N N . PHE A 1 103 ? -8.678 -0.567 7.515 1.00 97.62 103 PHE A N 1
ATOM 693 C CA . PHE A 1 103 ? -8.688 0.818 7.069 1.00 97.62 103 PHE A CA 1
ATOM 694 C C . PHE A 1 103 ? -8.850 0.880 5.552 1.00 97.62 103 PHE A C 1
ATOM 696 O O . PHE A 1 103 ? -8.473 -0.053 4.833 1.00 97.62 103 PHE A O 1
ATOM 703 N N . ALA A 1 104 ? -9.396 1.987 5.061 1.00 98.25 104 ALA A N 1
ATOM 704 C CA . ALA A 1 104 ? -9.484 2.237 3.632 1.00 98.25 104 ALA A CA 1
ATOM 705 C C . ALA A 1 104 ? -9.424 3.728 3.304 1.00 98.25 104 ALA A C 1
ATOM 707 O O . ALA A 1 104 ? -9.979 4.542 4.036 1.00 98.25 104 ALA A O 1
ATOM 708 N N . LEU A 1 105 ? -8.814 4.057 2.166 1.00 98.19 105 LEU A N 1
ATOM 709 C CA . LEU A 1 105 ? -9.020 5.342 1.505 1.00 98.19 105 LEU A CA 1
ATOM 710 C C . LEU A 1 105 ? -10.209 5.194 0.555 1.00 98.19 105 LEU A C 1
ATOM 712 O O . LEU A 1 105 ? -10.177 4.367 -0.363 1.00 98.19 105 LEU A O 1
ATOM 716 N N . LEU A 1 106 ? -11.264 5.956 0.808 1.00 97.75 106 LEU A N 1
ATOM 717 C CA . LEU A 1 106 ? -12.505 5.928 0.045 1.00 97.75 106 LEU A CA 1
ATOM 718 C C . LEU A 1 106 ? -12.412 6.828 -1.201 1.00 97.75 106 LEU A C 1
ATOM 720 O O . LEU A 1 106 ? -11.535 7.692 -1.278 1.00 97.75 106 LEU A O 1
ATOM 724 N N . PRO A 1 107 ? -13.280 6.621 -2.207 1.00 96.50 107 PRO A N 1
ATOM 725 C CA . PRO A 1 107 ? -13.232 7.390 -3.453 1.00 96.50 107 PRO A CA 1
ATOM 726 C C . PRO A 1 107 ? -13.540 8.884 -3.294 1.00 96.50 107 PRO A C 1
ATOM 728 O O . PRO A 1 107 ? -13.159 9.675 -4.151 1.00 96.50 107 PRO A O 1
ATOM 731 N N . ASP A 1 108 ? -14.194 9.275 -2.202 1.00 95.25 108 ASP A N 1
ATOM 732 C CA . ASP A 1 108 ? -14.436 10.672 -1.827 1.00 95.25 108 ASP A CA 1
ATOM 733 C C . ASP A 1 108 ? -13.243 11.319 -1.093 1.00 95.25 108 ASP A C 1
ATOM 735 O O . ASP A 1 108 ? -13.310 12.480 -0.696 1.00 95.25 108 ASP A O 1
ATOM 739 N N . GLY A 1 109 ? -12.144 10.577 -0.912 1.00 95.62 109 GLY A N 1
ATOM 740 C CA . GLY A 1 109 ? -10.944 11.020 -0.207 1.00 95.62 109 GLY A CA 1
ATOM 741 C C . GLY A 1 109 ? -10.994 10.831 1.310 1.00 95.62 109 GLY A C 1
ATOM 742 O O . GLY A 1 109 ? -10.013 11.145 1.985 1.00 95.62 109 GLY A O 1
ATOM 743 N N . SER A 1 110 ? -12.089 10.304 1.865 1.00 96.75 110 SER A N 1
ATOM 744 C CA . SER A 1 110 ? -12.192 10.049 3.301 1.00 96.75 110 SER A CA 1
ATOM 745 C C . SER A 1 110 ? -11.396 8.811 3.732 1.00 96.75 110 SER A C 1
ATOM 747 O O . SER A 1 110 ? -11.248 7.830 2.994 1.00 96.75 110 SER A O 1
ATOM 749 N N . LEU A 1 111 ? -10.870 8.853 4.960 1.00 97.56 111 LEU A N 1
ATOM 750 C CA . LEU A 1 111 ? -10.212 7.717 5.598 1.00 97.56 111 LEU A CA 1
ATOM 751 C C . LEU A 1 111 ? -11.224 6.966 6.464 1.00 97.56 111 LEU A C 1
ATOM 753 O O . LEU A 1 111 ? -11.671 7.462 7.497 1.00 97.56 111 LEU A O 1
ATOM 757 N N . LEU A 1 112 ? -11.542 5.739 6.068 1.00 97.50 112 LEU A N 1
ATOM 758 C CA . LEU A 1 112 ? -12.320 4.822 6.885 1.00 97.50 112 LEU A CA 1
ATOM 759 C C . LEU A 1 112 ? -11.391 4.109 7.866 1.00 97.50 112 LEU A C 1
ATOM 761 O O . LEU A 1 112 ? -10.430 3.456 7.457 1.00 97.50 112 LEU A O 1
ATOM 765 N N . LEU A 1 113 ? -11.733 4.175 9.153 1.00 96.94 113 LEU A N 1
ATOM 766 C CA . LEU A 1 113 ? -11.117 3.393 10.224 1.00 96.94 113 LEU A CA 1
ATOM 767 C C . LEU A 1 113 ? -12.162 2.450 10.819 1.00 96.94 113 LEU A C 1
ATOM 769 O O . LEU A 1 113 ? -13.236 2.898 11.237 1.00 96.94 113 LEU A O 1
ATOM 773 N N . ARG A 1 114 ? -11.857 1.149 10.883 1.00 96.25 114 ARG A N 1
ATOM 774 C CA . ARG A 1 114 ? -12.743 0.175 11.528 1.00 96.25 114 ARG A CA 1
ATOM 775 C C . ARG A 1 114 ? -12.968 0.553 12.990 1.00 96.25 114 ARG A C 1
ATOM 777 O O . ARG A 1 114 ? -12.010 0.829 13.708 1.00 96.25 114 ARG A O 1
ATOM 784 N N . ALA A 1 115 ? -14.224 0.508 13.432 1.00 96.00 115 ALA A N 1
ATOM 785 C CA . ALA A 1 115 ? -14.553 0.687 14.838 1.00 96.00 115 ALA A CA 1
ATOM 786 C C . ALA A 1 115 ? -13.951 -0.451 15.674 1.00 96.00 115 ALA A C 1
ATOM 788 O O . ALA A 1 115 ? -14.177 -1.634 15.407 1.00 96.00 115 ALA A O 1
ATOM 789 N N . LEU A 1 116 ? -13.184 -0.081 16.690 1.00 95.38 116 LEU A N 1
ATOM 790 C CA . LEU A 1 116 ? -12.657 -0.982 17.701 1.00 95.38 116 LEU A CA 1
ATOM 791 C C . LEU A 1 116 ? -13.652 -1.074 18.858 1.00 95.38 116 LEU A C 1
ATOM 793 O O . LEU A 1 116 ? -14.249 -0.072 19.257 1.00 95.38 116 LEU A O 1
ATOM 797 N N . ALA A 1 117 ? -13.815 -2.277 19.409 1.00 94.88 117 ALA A N 1
ATOM 798 C CA . ALA A 1 117 ? -14.691 -2.511 20.559 1.00 94.88 117 ALA A CA 1
ATOM 799 C C . ALA A 1 117 ? -14.143 -1.891 21.857 1.00 94.88 117 ALA A C 1
ATOM 801 O O . ALA A 1 117 ? -14.907 -1.566 22.759 1.00 94.88 117 ALA A O 1
ATOM 802 N N . ALA A 1 118 ? -12.823 -1.721 21.941 1.00 95.19 118 ALA A N 1
ATOM 803 C CA . ALA A 1 118 ? -12.131 -1.119 23.070 1.00 95.19 118 ALA A CA 1
ATOM 804 C C . ALA A 1 118 ? -10.881 -0.371 22.580 1.00 95.19 118 ALA A C 1
ATOM 806 O O . ALA A 1 118 ? -10.401 -0.652 21.472 1.00 95.19 118 ALA A O 1
ATOM 807 N N . PRO A 1 119 ? -10.335 0.557 23.386 1.00 93.88 119 PRO A N 1
ATOM 808 C CA . PRO A 1 119 ? -9.051 1.172 23.095 1.00 93.88 119 PRO A CA 1
ATOM 809 C C . PRO A 1 119 ? -7.961 0.107 22.879 1.00 93.88 119 PRO A C 1
ATOM 811 O O . PRO A 1 119 ? -7.843 -0.823 23.681 1.00 93.88 119 PRO A O 1
ATOM 814 N N . PRO A 1 120 ? -7.170 0.195 21.796 1.00 92.38 120 PRO A N 1
ATOM 815 C CA . PRO A 1 120 ? -6.019 -0.670 21.597 1.00 92.38 120 PRO A CA 1
ATOM 816 C C . PRO A 1 120 ? -4.963 -0.426 22.679 1.00 92.38 120 PRO A C 1
ATOM 818 O O . PRO A 1 120 ? -4.865 0.661 23.242 1.00 92.38 120 PRO A O 1
ATOM 821 N N . ILE A 1 121 ? -4.113 -1.426 22.912 1.00 91.88 121 ILE A N 1
ATOM 822 C CA . ILE A 1 121 ? -2.981 -1.311 23.840 1.00 91.88 121 ILE A CA 1
ATOM 823 C C . ILE A 1 121 ? -2.086 -0.148 23.397 1.00 91.88 121 ILE A C 1
ATOM 825 O O . ILE A 1 121 ? -1.798 -0.009 22.202 1.00 91.88 121 ILE A O 1
ATOM 829 N N . GLY A 1 122 ? -1.640 0.674 24.346 1.00 86.38 122 GLY A N 1
ATOM 830 C CA . GLY A 1 122 ? -0.664 1.729 24.092 1.00 86.38 122 GLY A CA 1
ATOM 831 C C . GLY A 1 122 ? 0.634 1.173 23.499 1.00 86.38 122 GLY A C 1
ATOM 832 O O . GLY A 1 122 ? 0.995 0.013 23.691 1.00 86.38 122 GLY A O 1
ATOM 833 N N . THR A 1 123 ? 1.341 1.987 22.723 1.00 83.12 123 THR A N 1
ATOM 834 C CA . THR A 1 123 ? 2.692 1.645 22.258 1.00 83.12 123 THR A CA 1
ATOM 835 C C . THR A 1 123 ? 3.648 2.707 22.748 1.00 83.12 123 THR A C 1
ATOM 837 O O . THR A 1 123 ? 3.372 3.889 22.563 1.00 83.12 123 THR A O 1
ATOM 840 N N . GLY A 1 124 ? 4.815 2.310 23.257 1.00 78.69 124 GLY A N 1
ATOM 841 C CA . GLY A 1 124 ? 5.903 3.252 23.562 1.00 78.69 124 GLY A CA 1
ATOM 842 C C . GLY A 1 124 ? 6.384 4.071 22.350 1.00 78.69 124 GLY A C 1
ATOM 843 O O . GLY A 1 124 ? 7.181 4.983 22.507 1.00 78.69 124 GLY A O 1
ATOM 844 N N . ALA A 1 125 ? 5.884 3.759 21.149 1.00 77.75 125 ALA A N 1
ATOM 845 C CA . ALA A 1 125 ? 6.170 4.426 19.885 1.00 77.75 125 ALA A CA 1
ATOM 846 C C . ALA A 1 125 ? 5.344 5.706 19.616 1.00 77.75 125 ALA A C 1
ATOM 848 O O . ALA A 1 125 ? 5.586 6.355 18.603 1.00 77.75 125 ALA A O 1
ATOM 849 N N . GLY A 1 126 ? 4.379 6.076 20.475 1.00 84.00 126 GLY A N 1
ATOM 850 C CA . GLY A 1 126 ? 3.641 7.346 20.361 1.00 84.00 126 GLY A CA 1
ATOM 851 C C . GLY A 1 126 ? 2.111 7.229 20.381 1.00 84.00 126 GLY A C 1
ATOM 852 O O . GLY A 1 126 ? 1.553 6.251 20.878 1.00 84.00 126 GLY A O 1
ATOM 853 N N . LEU A 1 127 ? 1.444 8.269 19.865 1.00 92.19 127 LEU A N 1
ATOM 854 C CA . LEU A 1 127 ? -0.018 8.402 19.805 1.00 92.19 127 LEU A CA 1
ATOM 855 C C . LEU A 1 127 ? -0.614 7.607 18.633 1.00 92.19 127 LEU A C 1
ATOM 857 O O . LEU A 1 127 ? -0.015 7.527 17.561 1.00 92.19 127 LEU A O 1
ATOM 861 N N . LYS A 1 128 ? -1.832 7.082 18.802 1.00 92.88 128 LYS A N 1
ATOM 862 C CA . LYS A 1 128 ? -2.583 6.390 17.740 1.00 92.88 128 LYS A CA 1
ATOM 863 C C . LYS A 1 128 ? -3.904 7.093 17.460 1.00 92.88 128 LYS A C 1
ATOM 865 O O . LYS A 1 128 ? -4.657 7.352 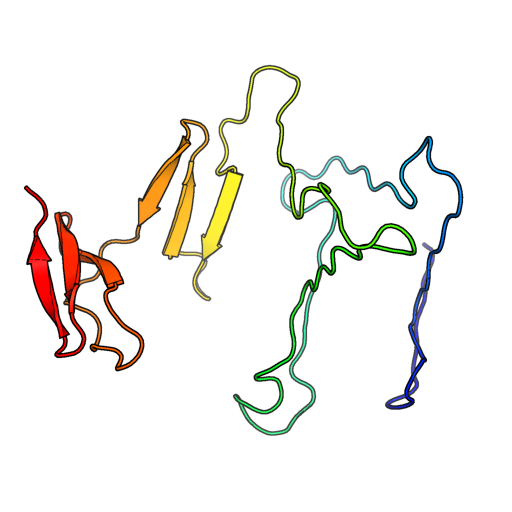18.390 1.00 92.88 128 LYS A O 1
ATOM 870 N N . LEU A 1 129 ? -4.222 7.329 16.189 1.00 94.06 129 LEU A N 1
ATOM 871 C CA . LEU A 1 129 ? -5.560 7.750 15.759 1.00 94.06 129 LEU A CA 1
ATOM 872 C C . LEU A 1 129 ? -6.445 6.515 15.587 1.00 94.06 129 LEU A C 1
ATOM 874 O O . LEU A 1 129 ? -6.060 5.566 14.902 1.00 94.06 129 LEU A O 1
ATOM 878 N N . CYS A 1 130 ? -7.611 6.495 16.227 1.00 94.94 130 CYS A N 1
ATOM 879 C CA . CYS A 1 130 ? -8.483 5.323 16.264 1.00 94.94 130 CYS A CA 1
ATOM 880 C C . CYS A 1 130 ? -9.960 5.712 16.184 1.00 94.94 130 CYS A C 1
ATOM 882 O O . CYS A 1 130 ? -10.361 6.778 16.642 1.00 94.94 130 CYS A O 1
ATOM 884 N N . ASN A 1 131 ? -10.774 4.799 15.657 1.00 96.25 131 ASN A N 1
ATOM 885 C CA . ASN A 1 131 ? -12.223 4.805 15.822 1.00 96.25 131 ASN A CA 1
ATOM 886 C C . ASN A 1 131 ? -12.576 3.793 16.926 1.00 96.25 131 ASN A C 1
ATOM 888 O O . ASN A 1 131 ? -12.395 2.595 16.718 1.00 96.25 131 ASN A O 1
ATOM 892 N N . VAL A 1 132 ? -13.043 4.242 18.093 1.00 96.12 132 VAL A N 1
ATOM 893 C CA . VAL A 1 132 ? -13.438 3.372 19.217 1.00 96.12 132 VAL A CA 1
ATOM 894 C C . VAL A 1 132 ? -14.929 3.547 19.472 1.00 96.12 132 VAL A C 1
ATOM 896 O O . VAL A 1 132 ? -15.391 4.651 19.755 1.00 96.12 132 VAL A O 1
ATOM 899 N N . GLY A 1 133 ? -15.702 2.468 19.333 1.00 94.31 133 GLY A N 1
ATOM 900 C CA . GLY A 1 133 ? -17.157 2.508 19.515 1.00 94.31 133 GLY A CA 1
ATOM 901 C C . GLY A 1 133 ? -17.882 3.517 18.610 1.00 94.31 133 GLY A C 1
ATOM 902 O O . GLY A 1 133 ? -18.912 4.051 19.008 1.00 94.31 133 GLY A O 1
ATOM 903 N N . GLY A 1 134 ? -17.335 3.822 17.426 1.00 94.69 134 GLY A N 1
ATOM 904 C CA . GLY A 1 134 ? -17.897 4.812 16.501 1.00 94.69 134 GLY A CA 1
ATOM 905 C C . GLY A 1 134 ? -17.418 6.249 16.728 1.00 94.69 134 GLY A C 1
ATOM 906 O O . GLY A 1 134 ? -17.853 7.141 16.005 1.00 94.69 134 GLY A O 1
ATOM 907 N N . LYS A 1 135 ? -16.532 6.493 17.701 1.00 95.56 135 LYS A N 1
ATOM 908 C CA . LYS A 1 135 ? -15.957 7.815 17.972 1.00 95.56 135 LYS A CA 1
ATOM 909 C C . LYS A 1 135 ? -14.517 7.877 17.496 1.00 95.56 135 LYS A C 1
ATOM 911 O O . LYS A 1 135 ? -13.708 7.015 17.843 1.00 95.56 135 LYS A O 1
ATOM 916 N N . LEU A 1 136 ? -14.187 8.918 16.741 1.00 96.88 136 LEU A N 1
ATOM 917 C CA . LEU A 1 136 ? -12.801 9.231 16.425 1.00 96.88 136 LEU A CA 1
ATOM 918 C C . LEU A 1 136 ? -12.094 9.709 17.700 1.00 96.88 136 LEU A C 1
ATOM 920 O O . LEU A 1 136 ? -12.675 10.439 18.497 1.00 96.88 136 LEU A O 1
ATOM 924 N N . GLY A 1 137 ? -10.848 9.304 17.906 1.00 96.44 137 GLY A N 1
ATOM 925 C CA . GLY A 1 137 ? -10.061 9.749 19.046 1.00 96.44 137 GLY A CA 1
ATOM 926 C C . GLY A 1 137 ? -8.592 9.371 18.955 1.00 96.44 137 GLY A C 1
ATOM 927 O O . GLY A 1 137 ? -8.147 8.741 17.991 1.00 96.44 137 GLY A O 1
ATOM 928 N N . VAL A 1 138 ? -7.849 9.758 19.985 1.00 95.81 138 VAL A N 1
ATOM 929 C CA . VAL A 1 138 ? -6.428 9.452 20.153 1.00 95.81 138 VAL A CA 1
ATOM 930 C C . VAL A 1 138 ? -6.253 8.467 21.300 1.00 95.81 138 VAL A C 1
ATOM 932 O O . VAL A 1 138 ? -6.856 8.634 22.354 1.00 95.81 138 VAL A O 1
ATOM 935 N N . VAL A 1 139 ? -5.412 7.457 21.102 1.00 95.56 139 VAL A N 1
ATOM 936 C CA . VAL A 1 139 ? -4.945 6.552 22.155 1.00 95.56 139 VAL A CA 1
ATOM 937 C C . VAL A 1 139 ? -3.498 6.895 22.463 1.00 95.56 139 VAL A C 1
ATOM 939 O O . VAL A 1 139 ? -2.672 6.948 21.547 1.00 95.56 139 VAL A O 1
ATOM 942 N N . ASP A 1 140 ? -3.191 7.141 23.731 1.00 93.12 140 ASP A N 1
ATOM 943 C CA . ASP A 1 140 ? -1.837 7.476 24.161 1.00 93.12 140 ASP A CA 1
ATOM 944 C C . ASP A 1 140 ? -0.959 6.238 24.438 1.00 93.12 140 ASP A C 1
ATOM 946 O O . ASP A 1 140 ? -1.371 5.085 24.276 1.00 93.12 140 ASP A O 1
ATOM 950 N N . ALA A 1 141 ? 0.287 6.476 24.856 1.00 92.88 141 ALA A N 1
ATOM 951 C CA . ALA A 1 141 ? 1.243 5.412 25.158 1.00 92.88 141 ALA A CA 1
ATOM 952 C C . ALA A 1 141 ? 0.825 4.531 26.352 1.00 92.88 141 ALA A C 1
ATOM 954 O O . ALA A 1 141 ? 1.274 3.388 26.435 1.00 92.88 141 ALA A O 1
ATOM 955 N N . SER A 1 142 ? -0.038 5.029 27.246 1.00 90.81 142 SER A N 1
ATOM 956 C CA . SER A 1 142 ? -0.611 4.258 28.358 1.00 90.81 142 SER A CA 1
ATOM 957 C C . SER A 1 142 ? -1.832 3.428 27.942 1.00 90.81 142 SER A C 1
ATOM 959 O O . SER A 1 142 ? -2.248 2.532 28.674 1.00 90.81 142 SER A O 1
ATOM 961 N N . GLY A 1 143 ? -2.383 3.683 26.749 1.00 92.31 143 GLY A N 1
ATOM 962 C CA . GLY A 1 143 ? -3.612 3.065 26.254 1.00 92.31 143 GLY A CA 1
ATOM 963 C C . GLY A 1 143 ? -4.881 3.851 26.598 1.00 92.31 143 GLY A C 1
ATOM 964 O O . GLY A 1 143 ? -5.980 3.370 26.317 1.00 92.31 143 GLY A O 1
ATOM 965 N N . ALA A 1 144 ? -4.765 5.047 27.184 1.00 94.12 144 ALA A N 1
ATOM 966 C CA . ALA A 1 144 ? -5.918 5.891 27.472 1.00 94.12 144 ALA A CA 1
ATOM 967 C C . ALA A 1 144 ? -6.471 6.499 26.174 1.00 94.12 144 ALA A C 1
ATOM 969 O O . ALA A 1 144 ? -5.713 6.991 25.337 1.00 94.12 144 ALA A O 1
ATOM 970 N N . PHE A 1 145 ? -7.797 6.454 26.006 1.00 96.25 145 PHE A N 1
ATOM 971 C CA . PHE A 1 145 ? -8.493 6.980 24.830 1.00 96.25 145 PHE A CA 1
ATOM 972 C C . PHE A 1 145 ? -9.135 8.336 25.115 1.00 96.25 145 PHE A C 1
ATOM 974 O O . PHE A 1 145 ? -9.949 8.465 26.031 1.00 96.25 145 PHE A O 1
ATOM 981 N N . THR A 1 146 ? -8.841 9.307 24.256 1.00 96.69 146 THR A N 1
ATOM 982 C CA . THR A 1 146 ? -9.421 10.649 24.278 1.00 96.69 146 THR A CA 1
ATOM 983 C C . THR A 1 146 ? -10.206 10.874 22.983 1.00 96.69 146 THR A C 1
ATOM 985 O O . THR A 1 146 ? -9.587 10.956 21.916 1.00 96.69 146 THR A O 1
ATOM 988 N N . PRO A 1 147 ? -11.549 10.957 23.027 1.00 95.75 147 PRO A N 1
ATOM 989 C CA . PRO A 1 147 ? -12.350 11.222 21.838 1.00 95.75 147 PRO A CA 1
ATOM 990 C C . PRO A 1 147 ? -12.088 12.631 21.291 1.00 95.75 147 PRO A C 1
ATOM 992 O O . PRO A 1 147 ? -11.856 13.577 22.044 1.00 95.75 147 PRO A O 1
ATOM 995 N N . LEU A 1 148 ? -12.154 12.760 19.970 1.00 93.00 148 LEU A N 1
ATOM 996 C CA . LEU A 1 148 ? -12.103 14.022 19.244 1.00 93.00 148 LEU A CA 1
ATOM 997 C C . LEU A 1 148 ? -13.538 14.425 18.878 1.00 93.00 148 LEU A C 1
ATOM 999 O O . LEU A 1 148 ? -14.034 13.971 17.853 1.00 93.00 148 LEU A O 1
ATOM 1003 N N . GLY A 1 149 ? -14.165 15.276 19.700 1.00 78.69 149 GLY A N 1
ATOM 1004 C CA . GLY A 1 149 ? -15.482 15.880 19.427 1.00 78.69 149 GLY A CA 1
ATOM 1005 C C . GLY A 1 149 ? -16.676 14.954 19.620 1.00 78.69 149 GLY A C 1
ATOM 1006 O O . GLY A 1 149 ? -16.806 13.968 18.867 1.00 78.69 149 GLY A O 1
#

Foldseek 3Di:
DDDQDDPDPDDDDDDSDDFDDPDPPDDSDDFDDDDPPDDSDDFDDDQPDPDPCSQVPDDSDDFDDDPPPPNDDPDDGDDFDDPPPWDQDFSAFDADPVRHTQWTQGRVRDIDHDEDCAQDAADPVFKDFHHHPNFTFIQGNRSDTDGDD